Protein AF-A0AB36WTR4-F1 (afdb_monomer_lite)

Foldseek 3Di:
DPDPVPVVLVVLLVVVLVVCVVVVKDFLVVSLVVCVVVDPPVDDSVRSSVVSVVSVVVCVVVQQWDDDPRMIGGPPD

Sequence (77 aa):
MVSLDMMDTIHYQSLIIEYLKTFERGRLADFDKMLANKLPQVLDDKQRKNKVRNLLQKMRRDGLVVSEGWSWSLPNS

pLDDT: mean 90.35, std 12.88, range [36.72, 98.31]

Radius of gyration: 12.23 Å; chains: 1; bounding box: 29×29×27 Å

Structure (mmCIF, N/CA/C/O backbone):
data_AF-A0AB36WTR4-F1
#
_entry.id   AF-A0AB36WTR4-F1
#
loop_
_atom_site.group_PDB
_atom_site.id
_atom_site.type_symbol
_atom_site.label_atom_id
_atom_site.label_alt_id
_atom_site.label_comp_id
_atom_site.label_asym_id
_atom_site.label_entity_id
_atom_site.label_seq_id
_atom_site.pdbx_PDB_ins_code
_atom_site.Cartn_x
_atom_site.Cartn_y
_atom_site.Cartn_z
_atom_site.occupancy
_atom_site.B_iso_or_equiv
_atom_site.auth_seq_id
_atom_site.auth_comp_id
_atom_site.auth_asym_id
_atom_site.auth_atom_id
_atom_site.pdbx_PDB_model_num
ATOM 1 N N . MET A 1 1 ? 13.864 -22.813 -9.027 1.00 39.53 1 MET A N 1
ATOM 2 C CA . MET A 1 1 ? 13.659 -21.393 -9.379 1.00 39.53 1 MET A CA 1
ATOM 3 C C . MET A 1 1 ? 12.794 -20.783 -8.289 1.00 39.53 1 MET A C 1
ATOM 5 O O . MET A 1 1 ? 11.585 -20.949 -8.314 1.00 39.53 1 MET A O 1
ATOM 9 N N . VAL A 1 2 ? 13.419 -20.214 -7.259 1.00 36.72 2 VAL A N 1
ATOM 10 C CA . VAL A 1 2 ? 12.700 -19.477 -6.211 1.00 36.72 2 VAL A CA 1
ATOM 11 C C . VAL A 1 2 ? 12.367 -18.118 -6.817 1.00 36.72 2 VAL A C 1
ATOM 13 O O . VAL A 1 2 ? 13.271 -17.357 -7.149 1.00 36.72 2 VAL A O 1
ATOM 16 N N . SER A 1 3 ? 11.092 -17.865 -7.087 1.00 44.03 3 SER A N 1
ATOM 17 C CA . SER A 1 3 ? 10.647 -16.640 -7.748 1.00 44.03 3 SER A CA 1
ATOM 18 C C . SER A 1 3 ? 10.887 -15.436 -6.834 1.00 44.03 3 SER A C 1
ATOM 20 O O . SER A 1 3 ? 10.255 -15.321 -5.785 1.00 44.03 3 SER A O 1
ATOM 22 N N . LEU A 1 4 ? 11.769 -14.529 -7.261 1.00 51.50 4 LEU A N 1
ATOM 23 C CA . LEU A 1 4 ? 12.124 -13.262 -6.599 1.00 51.50 4 LEU A CA 1
ATOM 24 C C . LEU A 1 4 ? 10.890 -12.380 -6.257 1.00 51.50 4 LEU A C 1
ATOM 26 O O . LEU A 1 4 ? 10.950 -11.544 -5.368 1.00 51.50 4 LEU A O 1
ATOM 30 N N . ASP A 1 5 ? 9.739 -12.627 -6.895 1.00 69.88 5 ASP A N 1
ATOM 31 C CA . ASP A 1 5 ? 8.496 -11.838 -6.803 1.00 69.88 5 ASP A CA 1
ATOM 32 C C . ASP A 1 5 ? 7.687 -12.013 -5.492 1.00 69.88 5 ASP A C 1
ATOM 34 O O . ASP A 1 5 ? 6.908 -11.135 -5.110 1.00 69.88 5 ASP A O 1
ATOM 38 N N . MET A 1 6 ? 7.847 -13.129 -4.764 1.00 70.50 6 MET A N 1
ATOM 39 C CA . MET A 1 6 ? 7.038 -13.391 -3.556 1.00 70.50 6 MET A CA 1
ATOM 40 C C . MET A 1 6 ? 7.479 -12.563 -2.341 1.00 70.50 6 MET A C 1
ATOM 42 O O . MET A 1 6 ? 6.621 -12.049 -1.621 1.00 70.50 6 MET A O 1
ATOM 46 N N . MET A 1 7 ? 8.790 -12.398 -2.120 1.00 72.69 7 MET A N 1
ATOM 47 C CA . MET A 1 7 ? 9.295 -11.579 -1.008 1.00 72.69 7 MET A CA 1
ATOM 48 C C . MET A 1 7 ? 9.013 -10.092 -1.232 1.00 72.69 7 MET A C 1
ATOM 50 O O . MET A 1 7 ? 8.547 -9.419 -0.313 1.00 72.69 7 MET A O 1
ATOM 54 N N . ASP A 1 8 ? 9.193 -9.613 -2.465 1.00 81.94 8 ASP A N 1
ATOM 55 C CA . ASP A 1 8 ? 8.843 -8.247 -2.860 1.00 81.94 8 ASP A CA 1
ATOM 56 C C . ASP A 1 8 ? 7.358 -7.961 -2.612 1.00 81.94 8 ASP A C 1
ATOM 58 O O . ASP A 1 8 ? 7.000 -6.935 -2.035 1.00 81.94 8 ASP A O 1
ATOM 62 N N . THR A 1 9 ? 6.480 -8.903 -2.976 1.00 86.81 9 THR A N 1
ATOM 63 C CA . THR A 1 9 ? 5.039 -8.779 -2.721 1.00 86.81 9 THR A CA 1
ATOM 64 C C . THR A 1 9 ? 4.753 -8.586 -1.233 1.00 86.81 9 THR A C 1
ATOM 66 O O . THR A 1 9 ? 4.076 -7.622 -0.882 1.00 86.81 9 THR A O 1
ATOM 69 N N . ILE A 1 10 ? 5.280 -9.452 -0.359 1.00 91.25 10 ILE A N 1
ATOM 70 C CA . ILE A 1 10 ? 5.062 -9.352 1.095 1.00 91.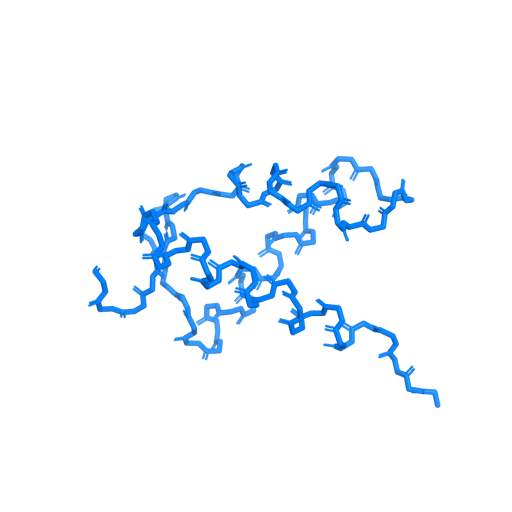25 10 ILE A CA 1
ATOM 71 C C . ILE A 1 10 ? 5.591 -8.017 1.630 1.00 91.25 10 ILE A C 1
ATOM 73 O O . ILE A 1 10 ? 4.898 -7.342 2.390 1.00 91.25 10 ILE A O 1
ATOM 77 N N . HIS A 1 11 ? 6.782 -7.593 1.198 1.00 92.75 11 HIS A N 1
ATOM 78 C CA . HIS A 1 11 ? 7.361 -6.318 1.615 1.00 92.75 11 HIS A CA 1
ATOM 79 C C . HIS A 1 11 ? 6.455 -5.130 1.258 1.00 92.75 11 HIS A C 1
ATOM 81 O O . HIS A 1 11 ? 6.159 -4.292 2.113 1.00 92.75 11 HIS A O 1
ATOM 87 N N . TYR A 1 12 ? 5.953 -5.069 0.022 1.00 94.69 12 TYR A N 1
ATOM 88 C CA . TYR A 1 12 ? 5.070 -3.983 -0.404 1.00 94.69 12 TYR A CA 1
ATOM 89 C C . TYR A 1 12 ? 3.699 -4.023 0.284 1.00 94.69 12 TYR A C 1
ATOM 91 O O . TYR A 1 12 ? 3.146 -2.963 0.578 1.00 94.69 12 TYR A O 1
ATOM 99 N N . GLN A 1 13 ? 3.163 -5.213 0.584 1.00 95.94 13 GLN A N 1
ATOM 100 C CA . GLN A 1 13 ? 1.936 -5.349 1.379 1.00 95.94 13 GLN A CA 1
ATOM 101 C C . GLN A 1 13 ? 2.119 -4.755 2.780 1.00 95.94 13 GLN A C 1
ATOM 103 O O . GLN A 1 13 ? 1.272 -3.979 3.222 1.00 95.94 13 GLN A O 1
ATOM 108 N N . SER A 1 14 ? 3.237 -5.056 3.450 1.00 96.56 14 SER A N 1
ATOM 109 C CA . SER A 1 14 ? 3.542 -4.51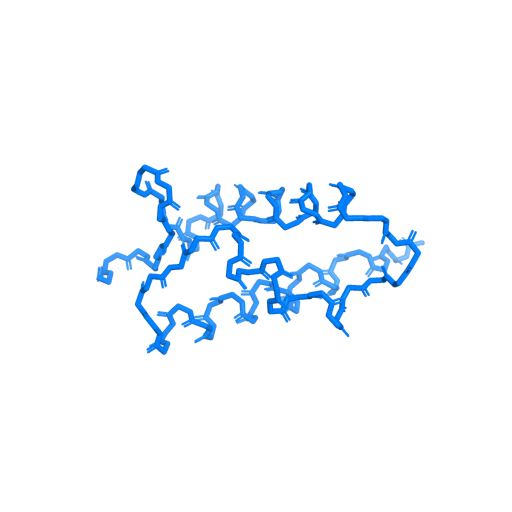4 4.779 1.00 96.56 14 SER A CA 1
ATOM 110 C C . SER A 1 14 ? 3.618 -2.989 4.779 1.00 96.56 14 SER A C 1
ATOM 112 O O . SER A 1 14 ? 3.029 -2.358 5.650 1.00 96.56 14 SER A O 1
ATOM 114 N N . LEU A 1 15 ? 4.247 -2.385 3.765 1.00 96.75 15 LEU A N 1
ATOM 115 C CA . LEU A 1 15 ? 4.314 -0.923 3.642 1.00 96.75 15 LEU A CA 1
ATOM 116 C C . LEU A 1 15 ? 2.933 -0.276 3.475 1.00 96.75 15 LEU A C 1
ATOM 118 O O . LEU A 1 15 ? 2.679 0.788 4.032 1.00 96.75 15 LEU A O 1
ATOM 122 N N . ILE A 1 16 ? 2.033 -0.906 2.715 1.00 97.38 16 ILE A N 1
ATOM 123 C CA . ILE A 1 16 ? 0.653 -0.423 2.565 1.00 97.38 16 ILE A CA 1
ATOM 124 C C . ILE A 1 16 ? -0.103 -0.540 3.893 1.00 97.38 16 ILE A C 1
ATOM 126 O O . ILE A 1 16 ? -0.824 0.384 4.262 1.00 97.38 16 ILE A O 1
ATOM 130 N N . ILE A 1 17 ? 0.075 -1.638 4.633 1.00 97.94 17 ILE A N 1
ATOM 131 C CA . ILE A 1 17 ? -0.545 -1.814 5.955 1.00 97.94 17 ILE A CA 1
ATOM 132 C C . ILE A 1 17 ? -0.030 -0.758 6.938 1.00 97.94 17 ILE A C 1
ATOM 134 O O . ILE A 1 17 ? -0.832 -0.150 7.638 1.00 97.94 17 ILE A O 1
ATOM 138 N N . GLU A 1 18 ? 1.281 -0.517 6.991 1.00 97.50 18 GLU A N 1
ATOM 139 C CA . GLU A 1 18 ? 1.879 0.524 7.838 1.00 97.50 18 GLU A CA 1
ATOM 140 C C . GLU A 1 18 ? 1.335 1.910 7.494 1.00 97.50 18 GLU A C 1
ATOM 142 O O . GLU A 1 18 ? 0.900 2.631 8.389 1.00 97.50 18 GLU A O 1
ATOM 147 N N . TYR A 1 19 ? 1.263 2.246 6.204 1.00 97.56 19 TYR A N 1
ATOM 148 C CA . TYR A 1 19 ? 0.645 3.487 5.747 1.00 97.56 19 TYR A CA 1
ATOM 149 C C . TYR A 1 19 ? -0.799 3.615 6.251 1.00 97.56 19 TYR A C 1
ATOM 151 O O . TYR A 1 19 ? -1.167 4.633 6.831 1.00 97.56 19 TYR A O 1
ATOM 159 N N . LEU A 1 20 ? -1.621 2.577 6.070 1.00 98.00 20 LEU A N 1
ATOM 160 C CA . LEU A 1 20 ? -3.030 2.608 6.467 1.00 98.00 20 LEU A CA 1
ATOM 161 C C . LEU A 1 20 ? -3.226 2.625 7.988 1.00 98.00 20 LEU A C 1
ATOM 163 O O . LEU A 1 20 ? -4.206 3.192 8.453 1.00 98.00 20 LEU A O 1
ATOM 167 N N . LYS A 1 21 ? -2.293 2.080 8.775 1.00 97.44 21 LYS A N 1
ATOM 168 C CA . LYS A 1 21 ? -2.299 2.243 10.239 1.00 97.44 21 LYS A CA 1
ATOM 169 C C . LYS A 1 21 ? -2.052 3.691 10.666 1.00 97.44 21 LYS A C 1
ATOM 171 O O . LYS A 1 21 ? -2.538 4.093 11.714 1.00 97.44 21 LYS A O 1
ATOM 176 N N . THR A 1 22 ? -1.276 4.452 9.894 1.00 96.88 22 THR A N 1
ATOM 177 C CA . THR A 1 22 ? -0.938 5.848 10.213 1.00 96.88 22 THR A CA 1
ATOM 178 C C . THR A 1 22 ? -1.965 6.841 9.679 1.00 96.88 22 THR A C 1
ATOM 180 O O . THR A 1 22 ? -2.282 7.808 10.363 1.00 96.88 22 THR A O 1
ATOM 183 N N . PHE A 1 23 ? -2.461 6.630 8.460 1.00 96.50 23 PHE A N 1
ATOM 184 C CA . PHE A 1 23 ? -3.309 7.595 7.754 1.00 96.50 23 PHE A CA 1
ATOM 185 C C . PHE A 1 23 ? -4.778 7.168 7.648 1.00 96.50 23 PHE A C 1
ATOM 187 O O . PHE A 1 23 ? -5.573 7.924 7.095 1.00 96.50 23 PHE A O 1
ATOM 194 N N . GLU A 1 24 ? -5.130 5.976 8.148 1.00 96.75 24 GLU A N 1
ATOM 195 C CA . GLU A 1 24 ? -6.458 5.322 8.132 1.00 96.75 24 GLU A CA 1
ATOM 196 C C . GLU A 1 24 ? -6.983 4.965 6.731 1.00 96.75 24 GLU A C 1
ATOM 198 O O . GLU A 1 24 ? -7.565 3.899 6.515 1.00 96.75 24 GLU A O 1
ATOM 203 N N . ARG A 1 25 ? -6.749 5.833 5.745 1.00 97.06 25 ARG A N 1
ATOM 204 C CA . ARG A 1 25 ? -7.206 5.710 4.364 1.00 97.06 25 ARG A CA 1
ATOM 205 C C . ARG A 1 25 ? -6.123 6.131 3.373 1.00 97.06 25 ARG A C 1
ATOM 207 O O . ARG A 1 25 ? -5.280 6.971 3.666 1.00 97.06 25 ARG A O 1
ATOM 214 N N . GLY A 1 26 ? -6.175 5.580 2.162 1.00 97.44 26 GLY A N 1
ATOM 215 C CA . GLY A 1 26 ? -5.289 5.971 1.062 1.00 97.44 26 GLY A CA 1
ATOM 216 C C . GLY A 1 26 ? -5.886 5.704 -0.315 1.00 97.44 26 GLY A C 1
ATOM 217 O O . GLY A 1 26 ? -6.720 4.815 -0.497 1.00 97.44 26 GLY A O 1
ATOM 218 N N . ARG A 1 27 ? -5.463 6.471 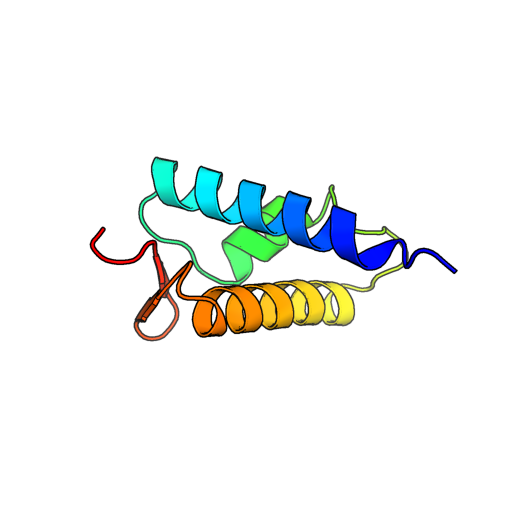-1.319 1.00 97.88 27 ARG A N 1
ATOM 219 C CA . ARG A 1 27 ? -5.809 6.259 -2.730 1.00 97.88 27 ARG A CA 1
ATOM 220 C C . ARG A 1 27 ? -4.655 5.584 -3.459 1.00 97.88 27 ARG A C 1
ATOM 222 O O . ARG A 1 27 ? -3.506 5.622 -3.033 1.00 97.88 27 ARG A O 1
ATOM 229 N N . LEU A 1 28 ? -4.941 5.033 -4.641 1.00 96.31 28 LEU A N 1
ATOM 230 C CA . LEU A 1 28 ? -3.917 4.424 -5.502 1.00 96.31 28 LEU A CA 1
ATOM 231 C C . LEU A 1 28 ? -2.704 5.343 -5.735 1.00 96.31 28 LEU A C 1
ATOM 233 O O . LE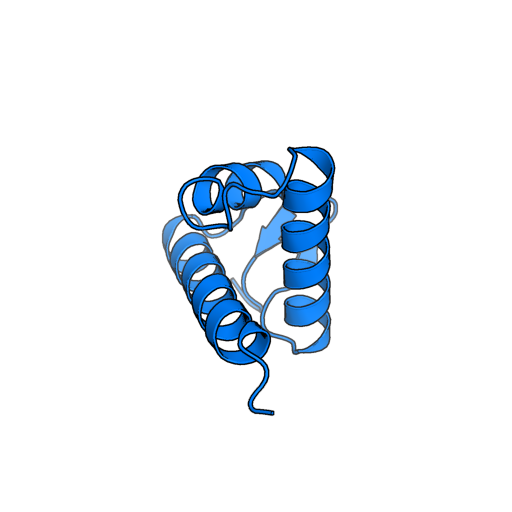U A 1 28 ? -1.579 4.860 -5.758 1.00 96.31 28 LEU A O 1
ATOM 237 N N . ALA A 1 29 ? -2.937 6.647 -5.914 1.00 96.19 29 ALA A N 1
ATOM 238 C CA . ALA A 1 29 ? -1.872 7.621 -6.145 1.00 96.19 29 ALA A CA 1
ATOM 239 C C . ALA A 1 29 ? -0.944 7.789 -4.930 1.00 96.19 29 ALA A C 1
ATOM 241 O O . ALA A 1 29 ? 0.256 7.980 -5.115 1.00 96.19 29 ALA A O 1
ATOM 242 N N . ASP A 1 30 ? -1.476 7.668 -3.712 1.00 97.31 30 ASP A N 1
ATOM 243 C CA . ASP A 1 30 ? -0.690 7.765 -2.483 1.00 97.31 30 ASP A CA 1
ATOM 244 C C . ASP A 1 30 ? 0.252 6.563 -2.365 1.00 97.31 30 ASP A C 1
ATOM 246 O O . ASP A 1 30 ? 1.455 6.725 -2.154 1.00 97.31 30 ASP A O 1
ATOM 250 N N . PHE A 1 31 ? -0.270 5.359 -2.618 1.00 96.62 31 PHE A N 1
ATOM 251 C CA . PHE A 1 31 ? 0.527 4.131 -2.620 1.00 96.62 31 PHE A CA 1
ATOM 252 C C . PHE A 1 31 ? 1.541 4.092 -3.770 1.00 96.62 31 PHE A C 1
ATOM 254 O O . PHE A 1 31 ? 2.679 3.686 -3.556 1.00 96.62 31 PHE A O 1
ATOM 261 N N . ASP A 1 32 ? 1.166 4.540 -4.975 1.00 95.19 32 ASP A N 1
ATOM 262 C CA . ASP A 1 32 ? 2.086 4.648 -6.118 1.00 95.19 32 ASP A CA 1
ATOM 263 C C . ASP A 1 32 ? 3.252 5.583 -5.797 1.00 95.19 32 ASP A C 1
ATOM 265 O O . ASP A 1 32 ? 4.409 5.208 -5.976 1.00 95.19 32 ASP A O 1
ATOM 269 N N . LYS A 1 33 ? 2.965 6.764 -5.236 1.00 94.75 33 LYS A N 1
ATOM 270 C CA . LYS A 1 33 ? 3.992 7.722 -4.817 1.00 94.75 33 LYS A CA 1
ATOM 271 C C . LYS A 1 33 ? 4.884 7.157 -3.712 1.00 94.75 33 LYS A C 1
ATOM 273 O O . LYS A 1 33 ? 6.100 7.308 -3.779 1.00 94.75 33 LYS A O 1
ATOM 278 N N . MET A 1 34 ? 4.299 6.497 -2.713 1.00 94.88 34 MET A N 1
ATOM 279 C CA . MET A 1 34 ? 5.040 5.875 -1.612 1.00 94.88 34 MET A CA 1
ATOM 280 C C . MET A 1 34 ? 5.989 4.774 -2.108 1.00 94.88 34 MET A C 1
ATOM 282 O O . MET A 1 34 ? 7.108 4.643 -1.608 1.00 94.88 34 MET A O 1
ATOM 286 N N . LEU A 1 35 ? 5.545 3.974 -3.080 1.00 93.62 35 LEU A N 1
ATOM 287 C CA . LEU A 1 35 ? 6.297 2.834 -3.602 1.00 93.62 35 LEU A CA 1
ATOM 288 C C . LEU A 1 35 ? 7.227 3.196 -4.768 1.00 93.62 35 LEU A C 1
ATOM 290 O O . LEU A 1 35 ? 8.081 2.383 -5.111 1.00 93.62 35 LEU A O 1
ATOM 294 N N . ALA A 1 36 ? 7.120 4.396 -5.348 1.00 89.56 36 ALA A N 1
ATOM 295 C CA . ALA A 1 36 ? 7.896 4.813 -6.519 1.00 89.56 36 ALA A CA 1
ATOM 296 C C . ALA A 1 36 ? 9.409 4.629 -6.354 1.00 89.56 36 ALA A C 1
ATOM 298 O O . ALA A 1 36 ? 10.052 4.083 -7.240 1.00 89.56 36 ALA A O 1
ATOM 299 N N . ASN A 1 37 ? 9.958 4.985 -5.192 1.00 85.44 37 ASN A N 1
ATOM 300 C CA . ASN A 1 37 ? 11.396 4.862 -4.924 1.00 85.44 37 ASN A CA 1
ATOM 301 C C . ASN A 1 37 ? 11.818 3.464 -4.427 1.00 85.44 37 ASN A C 1
ATOM 303 O O . ASN A 1 37 ? 12.994 3.249 -4.147 1.00 85.44 37 ASN A O 1
ATOM 307 N N . LYS A 1 38 ? 10.868 2.534 -4.259 1.00 86.06 38 LYS A N 1
ATOM 308 C CA . LYS A 1 38 ? 11.082 1.180 -3.710 1.00 86.06 38 LYS A CA 1
ATOM 309 C C . LYS A 1 38 ? 10.799 0.066 -4.723 1.00 86.06 38 LYS A C 1
ATOM 311 O O . LYS A 1 38 ? 11.126 -1.094 -4.473 1.00 86.06 38 LYS A O 1
ATOM 316 N N . LEU A 1 39 ? 10.144 0.399 -5.833 1.00 83.94 39 LEU A N 1
ATOM 317 C CA . LEU A 1 39 ? 9.866 -0.511 -6.938 1.00 83.94 39 LEU A CA 1
ATOM 318 C C . LEU A 1 39 ? 11.048 -0.548 -7.922 1.00 83.94 39 LEU A C 1
ATOM 320 O O . LEU A 1 39 ? 11.857 0.380 -7.947 1.00 83.94 39 LEU A O 1
ATOM 324 N N . PRO A 1 40 ? 11.165 -1.606 -8.745 1.00 84.56 40 PRO A N 1
ATOM 325 C CA . PRO A 1 40 ? 12.212 -1.683 -9.756 1.00 84.56 40 PRO A CA 1
ATOM 326 C C . PRO A 1 40 ? 12.179 -0.479 -10.706 1.00 84.56 40 PRO A C 1
ATOM 328 O O . PRO A 1 40 ? 11.163 -0.228 -11.352 1.00 84.56 40 PRO A O 1
ATOM 331 N N . GLN A 1 41 ? 13.316 0.205 -10.852 1.00 83.12 41 GLN A N 1
ATOM 332 C CA . GLN A 1 41 ? 13.443 1.408 -11.693 1.00 83.12 41 GLN A CA 1
ATOM 333 C C . GLN A 1 41 ? 13.327 1.133 -13.202 1.00 83.12 41 GLN A C 1
ATOM 335 O O . GLN A 1 41 ? 13.269 2.060 -14.001 1.00 83.12 41 GLN A O 1
ATOM 340 N N . VAL A 1 42 ? 13.280 -0.143 -13.598 1.00 86.00 42 VAL A N 1
ATOM 341 C CA . VAL A 1 42 ? 12.997 -0.575 -14.976 1.00 86.00 42 VAL A CA 1
ATOM 342 C C . VAL A 1 42 ? 11.522 -0.389 -15.358 1.00 86.00 42 VAL A C 1
ATOM 344 O O . VAL A 1 42 ? 11.186 -0.454 -16.537 1.00 86.00 42 VAL A O 1
ATOM 347 N N . LEU A 1 43 ? 10.634 -0.184 -14.378 1.00 86.12 43 LEU A N 1
ATOM 348 C CA . LEU A 1 43 ? 9.209 0.009 -14.626 1.00 86.12 43 LEU A CA 1
ATOM 349 C C . LEU A 1 43 ? 8.920 1.452 -15.035 1.00 86.12 43 LEU A C 1
ATOM 351 O O . LEU A 1 43 ? 9.260 2.390 -14.314 1.00 86.12 43 LEU A O 1
ATOM 355 N N . ASP A 1 44 ? 8.192 1.621 -16.137 1.00 91.12 44 ASP A N 1
ATOM 356 C CA . ASP A 1 44 ? 7.586 2.911 -16.458 1.00 91.12 44 ASP A CA 1
ATOM 357 C C . ASP A 1 44 ? 6.418 3.244 -15.504 1.00 91.12 44 ASP A C 1
ATOM 359 O O . ASP A 1 44 ? 5.922 2.403 -14.743 1.00 91.12 44 ASP A O 1
ATOM 363 N N . ASP A 1 45 ? 5.935 4.486 -15.555 1.00 91.06 45 ASP A N 1
ATOM 364 C CA . ASP A 1 45 ? 4.836 4.956 -14.705 1.00 91.06 45 ASP A CA 1
ATOM 365 C C . ASP A 1 45 ? 3.553 4.122 -14.832 1.00 91.06 45 ASP A C 1
ATOM 367 O O . ASP A 1 45 ? 2.823 3.935 -13.853 1.00 91.06 45 ASP A O 1
ATOM 371 N N . LYS A 1 46 ? 3.252 3.615 -16.031 1.00 93.06 46 LYS A N 1
ATOM 372 C CA . LYS A 1 46 ? 2.055 2.810 -16.293 1.00 93.06 46 LYS A CA 1
ATOM 373 C C . LYS A 1 46 ? 2.215 1.415 -15.697 1.00 93.06 46 LYS A C 1
ATOM 375 O O . LYS A 1 46 ? 1.302 0.926 -15.029 1.00 93.06 46 LYS A O 1
ATOM 380 N N . GLN A 1 47 ? 3.363 0.779 -15.903 1.00 92.31 47 GLN A N 1
ATOM 381 C CA . GLN A 1 47 ? 3.707 -0.526 -15.351 1.00 92.31 47 GLN A CA 1
ATOM 382 C C . GLN A 1 47 ? 3.739 -0.485 -13.824 1.00 92.31 47 GLN A C 1
ATOM 384 O O . GLN A 1 47 ? 3.170 -1.366 -13.175 1.00 92.31 47 GLN A O 1
ATOM 389 N N . ARG A 1 48 ? 4.315 0.571 -13.246 1.00 92.44 48 ARG A N 1
ATOM 390 C CA . ARG A 1 48 ? 4.350 0.791 -11.801 1.00 92.44 48 ARG A CA 1
ATOM 391 C C . ARG A 1 48 ? 2.945 0.924 -11.214 1.00 92.44 48 ARG A C 1
ATOM 393 O O . ARG A 1 48 ? 2.577 0.133 -10.345 1.00 92.44 48 ARG A O 1
ATOM 400 N N . LYS A 1 49 ? 2.117 1.828 -11.751 1.00 94.50 49 LYS A N 1
ATOM 401 C CA . LYS A 1 49 ? 0.718 1.999 -11.312 1.00 94.50 49 LYS A CA 1
ATOM 402 C C . LYS A 1 49 ? -0.088 0.708 -11.434 1.00 94.50 49 LYS A C 1
ATOM 404 O O . LYS A 1 49 ? -0.884 0.395 -10.549 1.00 94.50 49 LYS A O 1
ATOM 409 N N . ASN A 1 50 ? 0.129 -0.064 -12.500 1.00 94.38 50 ASN A N 1
ATOM 410 C CA . ASN A 1 50 ? -0.503 -1.371 -12.672 1.00 94.38 50 ASN A CA 1
ATOM 411 C C . ASN A 1 50 ? -0.040 -2.376 -11.611 1.00 94.38 50 ASN A C 1
ATOM 413 O O . ASN A 1 50 ? -0.875 -3.094 -11.064 1.00 94.38 50 ASN A O 1
ATOM 417 N N . LYS A 1 51 ? 1.254 -2.401 -11.265 1.00 92.00 51 LYS A N 1
ATOM 418 C CA . LYS A 1 51 ? 1.782 -3.270 -10.203 1.00 92.00 51 LYS A CA 1
ATOM 419 C C . LYS A 1 51 ? 1.157 -2.933 -8.848 1.00 92.00 51 LYS A C 1
ATOM 421 O O . LYS A 1 51 ? 0.662 -3.838 -8.180 1.00 92.00 51 LYS A O 1
ATOM 426 N N . VAL A 1 52 ? 1.068 -1.651 -8.489 1.00 95.50 52 VAL A N 1
ATOM 427 C CA . VAL A 1 52 ? 0.411 -1.210 -7.243 1.00 95.50 52 VAL A CA 1
ATOM 428 C C . VAL A 1 52 ? -1.084 -1.541 -7.251 1.00 95.50 52 VAL A C 1
ATOM 430 O O . VAL A 1 52 ? -1.617 -2.041 -6.262 1.00 95.50 52 VAL A O 1
ATOM 433 N N . ARG A 1 53 ? -1.774 -1.348 -8.381 1.00 95.69 53 ARG A N 1
ATOM 434 C CA . ARG A 1 53 ? -3.188 -1.726 -8.517 1.00 95.69 53 ARG A CA 1
ATOM 435 C C . ARG A 1 53 ? -3.392 -3.226 -8.312 1.00 95.69 53 ARG A C 1
ATOM 437 O O . ARG A 1 53 ? -4.280 -3.620 -7.562 1.00 95.69 53 ARG A O 1
ATOM 444 N N . ASN A 1 54 ? -2.574 -4.053 -8.957 1.00 95.19 54 ASN A N 1
ATOM 445 C CA . ASN A 1 54 ? -2.646 -5.508 -8.840 1.00 95.19 54 ASN A CA 1
ATOM 446 C C . ASN A 1 54 ? -2.359 -5.972 -7.407 1.00 95.19 54 ASN A C 1
ATOM 448 O O . ASN A 1 54 ? -3.033 -6.880 -6.919 1.00 95.19 54 ASN A O 1
ATOM 452 N N . LEU A 1 55 ? -1.421 -5.312 -6.724 1.00 95.50 55 LEU A N 1
ATOM 453 C CA . LEU A 1 55 ? -1.108 -5.549 -5.320 1.00 95.50 55 LEU A CA 1
ATOM 454 C C . LEU A 1 55 ? -2.314 -5.272 -4.414 1.00 95.50 55 LEU A C 1
ATOM 456 O O . LEU A 1 55 ? -2.711 -6.154 -3.660 1.00 95.50 55 LEU A O 1
ATOM 460 N N . LEU A 1 56 ? -2.952 -4.104 -4.540 1.00 97.44 56 LEU A N 1
ATOM 461 C CA . LEU A 1 56 ? -4.151 -3.755 -3.763 1.00 97.44 56 LEU A CA 1
ATOM 462 C C . LEU A 1 56 ? -5.310 -4.722 -4.030 1.00 97.44 56 LEU A C 1
ATOM 464 O O . LEU A 1 56 ? -5.988 -5.160 -3.105 1.00 97.44 56 LEU A O 1
ATOM 468 N N . GLN A 1 57 ? -5.515 -5.115 -5.291 1.00 96.75 57 GLN A N 1
ATOM 469 C CA . GLN A 1 57 ? -6.532 -6.109 -5.646 1.00 96.75 57 GLN A CA 1
ATOM 470 C C . GLN A 1 57 ? -6.235 -7.481 -5.036 1.00 96.75 57 GLN A C 1
ATOM 472 O O . GLN A 1 57 ? -7.161 -8.166 -4.608 1.00 96.75 57 GLN A O 1
ATOM 477 N N . LYS A 1 58 ? -4.961 -7.888 -4.975 1.00 95.88 58 LYS A N 1
ATOM 478 C CA . LYS A 1 58 ? -4.547 -9.104 -4.269 1.00 95.88 58 LYS A CA 1
ATOM 479 C C . LYS A 1 58 ? -4.830 -8.987 -2.772 1.00 95.88 58 LYS A C 1
ATOM 481 O O . LYS A 1 58 ? -5.560 -9.815 -2.250 1.00 95.88 58 LYS A O 1
ATOM 486 N N . MET A 1 59 ? -4.369 -7.917 -2.125 1.00 97.38 59 MET A N 1
ATOM 487 C CA . MET A 1 59 ? -4.609 -7.669 -0.697 1.00 97.38 59 MET A CA 1
ATOM 488 C C . MET A 1 59 ? -6.100 -7.666 -0.343 1.00 97.38 59 MET A C 1
ATOM 490 O O . MET A 1 59 ? -6.481 -8.188 0.697 1.00 97.38 59 MET A O 1
ATOM 494 N N . ARG A 1 60 ? -6.953 -7.127 -1.221 1.00 97.56 60 ARG A N 1
ATOM 495 C CA . ARG A 1 60 ? -8.410 -7.172 -1.057 1.00 97.56 60 ARG A CA 1
ATOM 496 C C . ARG A 1 60 ? -8.963 -8.590 -1.087 1.00 97.56 60 ARG A C 1
ATOM 498 O O . ARG A 1 60 ? -9.796 -8.928 -0.256 1.00 97.56 60 ARG A O 1
ATOM 505 N N . ARG A 1 61 ? -8.535 -9.403 -2.061 1.00 97.31 61 ARG A N 1
ATOM 506 C CA . ARG A 1 61 ? -8.940 -10.817 -2.147 1.00 97.31 61 ARG A CA 1
ATOM 507 C C . ARG A 1 61 ? -8.470 -11.606 -0.928 1.00 97.31 61 ARG A C 1
ATOM 509 O O . ARG A 1 61 ? -9.201 -12.471 -0.467 1.00 97.31 61 ARG A O 1
ATOM 516 N N . ASP A 1 62 ? -7.304 -11.252 -0.400 1.00 96.50 62 ASP A N 1
ATOM 517 C CA . ASP A 1 62 ? -6.711 -11.857 0.793 1.00 96.50 62 ASP A CA 1
ATOM 518 C C . ASP A 1 62 ? -7.320 -11.304 2.106 1.00 96.50 62 ASP A C 1
ATOM 520 O O . ASP A 1 62 ? -6.918 -11.711 3.191 1.00 96.50 62 ASP A O 1
ATOM 524 N N . GLY A 1 63 ? -8.277 -10.366 2.033 1.00 97.44 63 GLY A N 1
ATOM 525 C CA . GLY A 1 63 ? -8.957 -9.788 3.199 1.00 97.44 63 GLY A CA 1
ATOM 526 C C . GLY A 1 63 ? -8.121 -8.799 4.020 1.00 97.44 63 GLY A C 1
ATOM 527 O O . GLY A 1 63 ? -8.523 -8.431 5.117 1.00 97.44 63 GLY A O 1
ATOM 528 N N . LEU A 1 64 ? -6.972 -8.353 3.508 1.00 97.69 64 LEU A N 1
ATOM 529 C CA . LEU A 1 64 ? -6.042 -7.464 4.217 1.00 97.69 64 LEU A CA 1
ATOM 530 C C . LEU A 1 64 ? -6.453 -5.987 4.166 1.00 97.69 64 LEU A C 1
ATOM 532 O O . LEU A 1 64 ? -6.038 -5.207 5.019 1.00 97.69 64 LEU A O 1
ATOM 536 N N . VAL A 1 65 ? -7.223 -5.592 3.149 1.00 98.19 65 VAL A N 1
ATOM 537 C CA . VAL A 1 65 ? -7.725 -4.224 2.941 1.00 98.19 65 VAL A CA 1
ATOM 538 C C . VAL A 1 65 ? -9.124 -4.258 2.340 1.00 98.19 65 VAL A C 1
ATOM 540 O O . VAL A 1 65 ? -9.490 -5.202 1.634 1.00 98.19 65 VAL A O 1
ATOM 543 N N . VAL A 1 66 ? -9.882 -3.187 2.548 1.00 98.06 66 VAL A N 1
ATOM 544 C CA . VAL A 1 66 ? -11.172 -2.944 1.892 1.00 98.06 66 VAL A CA 1
ATOM 545 C C . VAL A 1 66 ? -11.081 -1.728 0.974 1.00 98.06 66 VAL A C 1
ATOM 547 O O . VAL A 1 66 ? -10.146 -0.933 1.063 1.00 98.06 66 VAL A O 1
ATOM 550 N N . SER A 1 67 ? -12.030 -1.607 0.044 1.00 96.88 67 SER A N 1
ATOM 551 C CA . SER A 1 67 ? -12.120 -0.458 -0.857 1.00 96.88 67 SER A CA 1
ATOM 552 C C . SER A 1 67 ? -13.524 0.121 -0.845 1.00 96.88 67 SER A C 1
ATOM 554 O O . SER A 1 67 ? -14.494 -0.589 -1.106 1.00 96.88 67 SER A O 1
ATOM 556 N N . GLU A 1 68 ? -13.599 1.424 -0.599 1.00 94.88 68 GLU A N 1
ATOM 557 C CA . GLU A 1 68 ? -14.816 2.228 -0.623 1.00 94.88 68 GLU A CA 1
ATOM 558 C C . GLU A 1 68 ? -14.661 3.285 -1.721 1.00 94.88 68 GLU A C 1
ATOM 560 O O . GLU A 1 68 ? -13.962 4.294 -1.572 1.00 94.88 68 GLU A O 1
ATOM 565 N N . GLY A 1 69 ? -15.245 3.009 -2.888 1.00 92.62 69 GLY A N 1
ATOM 566 C CA . GLY A 1 69 ? -15.065 3.829 -4.083 1.00 92.62 69 GLY A CA 1
ATOM 567 C C . GLY A 1 69 ? -13.602 3.875 -4.538 1.00 92.62 69 GLY A C 1
ATOM 568 O O . GLY A 1 69 ? -13.105 2.943 -5.163 1.00 92.62 69 GLY A O 1
ATOM 569 N N . TRP A 1 70 ? -12.929 4.994 -4.262 1.00 91.88 70 TRP A N 1
ATOM 570 C CA . TRP A 1 70 ? -11.548 5.269 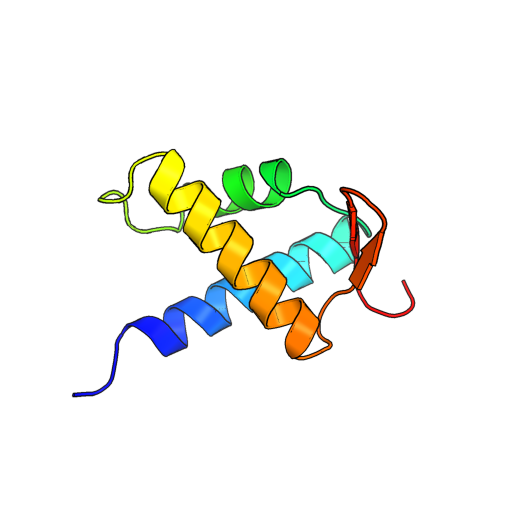-4.691 1.00 91.88 70 TRP A CA 1
ATOM 571 C C . TRP A 1 70 ? -10.560 5.253 -3.517 1.00 91.88 70 TRP A C 1
ATOM 573 O O . TRP A 1 70 ? -9.366 5.500 -3.709 1.00 91.88 70 TRP A O 1
ATOM 583 N N . SER A 1 71 ? -11.067 4.978 -2.315 1.00 96.44 71 SER A N 1
ATOM 584 C CA . SER A 1 71 ? -10.313 4.910 -1.072 1.00 96.44 71 SER A CA 1
ATOM 585 C C . SER A 1 71 ? -10.095 3.459 -0.659 1.00 96.44 71 SER A C 1
ATOM 587 O O . SER A 1 71 ? -10.949 2.602 -0.895 1.00 96.44 71 SER A O 1
ATOM 589 N N . TRP A 1 72 ? -8.953 3.201 -0.038 1.00 98.06 72 TRP A N 1
ATOM 590 C CA . TRP A 1 72 ? -8.563 1.932 0.563 1.00 98.06 72 TRP A CA 1
ATOM 591 C C . TRP A 1 72 ? -8.323 2.135 2.053 1.00 98.06 72 TRP A C 1
ATOM 593 O O . TRP A 1 72 ? -7.810 3.186 2.433 1.00 98.06 72 TRP A O 1
ATOM 603 N N . SER A 1 73 ? -8.668 1.148 2.871 1.00 98.31 73 SER A N 1
ATOM 604 C CA . SER A 1 73 ? -8.461 1.161 4.324 1.00 98.31 73 SER A CA 1
ATOM 605 C C . SER A 1 73 ? -8.261 -0.256 4.858 1.00 98.31 73 SER A C 1
ATOM 607 O O . SER A 1 73 ? -8.399 -1.237 4.115 1.00 98.31 73 SER A O 1
ATOM 609 N N . LEU A 1 74 ? -7.911 -0.375 6.139 1.00 98.00 74 LEU A N 1
ATOM 610 C CA . LEU A 1 74 ? -7.914 -1.672 6.808 1.00 98.00 74 LEU A CA 1
ATOM 611 C C . LEU A 1 74 ? -9.368 -2.138 7.024 1.00 98.00 74 LEU A C 1
ATOM 613 O O . LEU A 1 74 ? -10.288 -1.321 7.085 1.00 98.00 74 LEU A O 1
ATOM 617 N N . PRO A 1 75 ? -9.623 -3.449 7.121 1.00 96.12 75 PRO A N 1
ATOM 618 C CA . PRO A 1 75 ? -10.928 -3.931 7.545 1.00 96.12 75 PRO A CA 1
ATOM 619 C C . PRO A 1 75 ? -11.237 -3.420 8.960 1.00 96.12 75 PRO A C 1
ATOM 621 O O . PRO A 1 75 ? -10.405 -3.561 9.855 1.00 96.12 75 PRO A O 1
ATOM 624 N N . ASN A 1 76 ? -12.442 -2.883 9.168 1.00 87.44 76 ASN A N 1
ATOM 625 C CA . ASN A 1 76 ? -12.933 -2.386 10.464 1.00 87.44 76 ASN A CA 1
ATOM 626 C C . ASN A 1 76 ? -12.178 -1.174 11.054 1.00 87.44 76 ASN A C 1
ATOM 628 O O . ASN A 1 76 ? -12.226 -0.979 12.268 1.00 87.44 76 ASN A O 1
ATOM 632 N N . SER A 1 77 ? -11.480 -0.390 10.224 1.00 74.00 77 SER A N 1
ATOM 633 C CA . SER A 1 77 ? -10.898 0.912 10.600 1.00 74.00 77 SER A CA 1
ATOM 634 C C . SER A 1 77 ? -11.869 2.064 10.392 1.00 74.00 77 SER A C 1
ATOM 636 O O . SER A 1 77 ? -12.488 2.073 9.300 1.00 74.00 77 SER A O 1
#

Secondary struc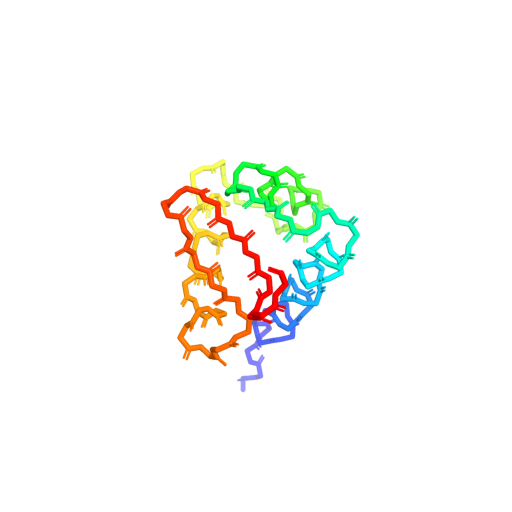ture (DSSP, 8-state):
---THHHHHHHHHHHHHHHHHHHSEE-HHHHHHHHTTTS-TTS-HHHHHHHHHHHHHHHHHTTS-EEETTEEE-TT-